Protein AF-A0A9E3ERK5-F1 (afdb_monomer)

Radius of gyration: 12.1 Å; Cα contacts (8 Å, |Δi|>4): 34; chains: 1; bounding box: 20×24×39 Å

pLDDT: mean 81.74, std 14.81, range [42.62, 92.44]

Solvent-accessible surface area (backbone atoms only — not com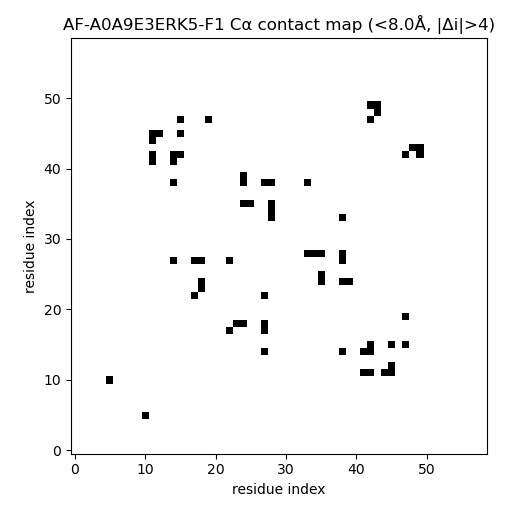parable to full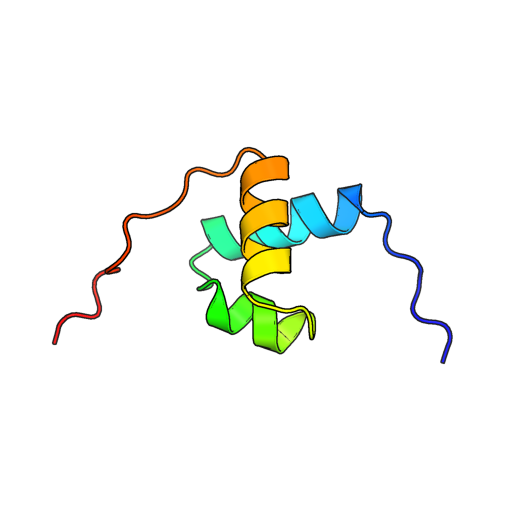-atom values): 3740 Å² total; per-residue (Å²): 129,83,76,73,80,68,48,70,68,58,51,26,54,52,52,34,54,43,41,75,73,66,46,48,69,68,54,52,23,68,74,69,74,45,53,63,68,58,52,53,52,38,36,55,73,55,66,50,84,80,74,70,93,76,59,89,82,70,129

Structure (mmCIF, N/CA/C/O backbone):
data_AF-A0A9E3ERK5-F1
#
_entry.id   AF-A0A9E3ERK5-F1
#
loop_
_atom_site.group_PDB
_atom_site.id
_atom_site.type_symbol
_atom_site.label_atom_id
_atom_site.label_alt_id
_atom_site.label_comp_id
_atom_site.label_asym_id
_atom_site.label_entity_id
_atom_site.label_seq_id
_atom_site.pdbx_PDB_ins_code
_atom_site.Cartn_x
_atom_site.Cartn_y
_atom_site.Cartn_z
_atom_site.occupancy
_atom_site.B_iso_or_equiv
_atom_site.auth_seq_id
_atom_site.auth_comp_id
_atom_site.auth_asym_id
_atom_site.auth_atom_id
_atom_site.pdbx_PDB_model_num
ATOM 1 N N . MET A 1 1 ? -9.498 -11.278 21.308 1.00 42.62 1 MET A N 1
ATOM 2 C CA . MET A 1 1 ? -8.198 -10.665 20.942 1.00 42.62 1 MET A CA 1
ATOM 3 C C . MET A 1 1 ? -8.441 -9.234 20.472 1.00 42.62 1 MET A C 1
ATOM 5 O O . MET A 1 1 ? -9.071 -9.044 19.437 1.00 42.62 1 MET A O 1
ATOM 9 N N . ARG A 1 2 ? -8.027 -8.215 21.237 1.00 48.53 2 ARG A N 1
ATOM 10 C CA . ARG A 1 2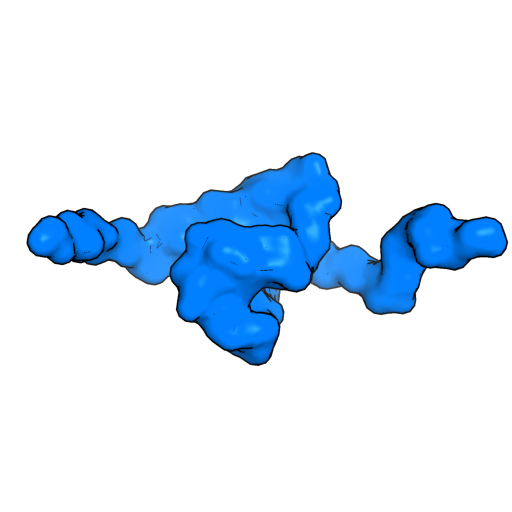 ? -8.103 -6.816 20.783 1.00 48.53 2 ARG A CA 1
ATOM 11 C C . ARG A 1 2 ? -7.115 -6.660 19.625 1.00 48.53 2 ARG A C 1
ATOM 13 O O . ARG A 1 2 ? -5.914 -6.655 19.867 1.00 48.53 2 ARG A O 1
ATOM 20 N N . LYS A 1 3 ? -7.597 -6.555 18.378 1.00 54.22 3 LYS A N 1
ATOM 21 C CA . LYS A 1 3 ? -6.789 -5.992 17.284 1.00 54.22 3 LYS A CA 1
ATOM 22 C C . LYS A 1 3 ? -6.312 -4.639 17.800 1.00 54.22 3 LYS A C 1
ATOM 24 O O . LYS A 1 3 ? -7.132 -3.736 17.963 1.00 54.22 3 LYS A O 1
ATOM 29 N N . SER A 1 4 ? -5.028 -4.538 18.147 1.00 56.06 4 SER A N 1
ATOM 30 C CA . SER A 1 4 ? -4.395 -3.257 18.439 1.00 56.06 4 SER A CA 1
ATOM 31 C C . SER A 1 4 ? -4.805 -2.324 17.306 1.00 56.06 4 SER A C 1
ATOM 33 O O . SER A 1 4 ? -4.620 -2.674 16.135 1.00 56.06 4 SER A O 1
ATOM 35 N N . LYS A 1 5 ? -5.497 -1.224 17.625 1.00 62.72 5 LYS A N 1
ATOM 36 C CA . LYS A 1 5 ? -5.903 -0.226 16.632 1.00 62.72 5 LYS A CA 1
ATOM 37 C C . LYS A 1 5 ? -4.617 0.448 16.148 1.00 62.72 5 LYS A C 1
ATOM 39 O O . LYS A 1 5 ? -4.314 1.555 16.575 1.00 62.72 5 LYS A O 1
ATOM 44 N N . LYS A 1 6 ? -3.845 -0.233 15.288 1.00 69.81 6 LYS A N 1
ATOM 45 C CA . LYS A 1 6 ? -2.784 0.395 14.501 1.00 69.81 6 LYS A CA 1
ATOM 46 C C . LYS A 1 6 ? -3.443 1.587 13.837 1.00 69.81 6 LYS A C 1
ATOM 48 O O . LYS A 1 6 ? -4.492 1.443 13.195 1.00 69.81 6 LYS A O 1
ATOM 53 N N . THR A 1 7 ? -2.891 2.766 14.077 1.00 84.62 7 THR A N 1
ATOM 54 C CA . THR A 1 7 ? -3.457 3.973 13.491 1.00 84.62 7 THR A CA 1
ATOM 55 C C . THR A 1 7 ? -3.376 3.837 11.976 1.00 84.62 7 THR A C 1
ATOM 57 O O . THR A 1 7 ? -2.493 3.157 11.445 1.00 84.62 7 THR A O 1
ATOM 60 N N . ARG A 1 8 ? -4.316 4.455 11.253 1.00 83.56 8 ARG A N 1
ATOM 61 C CA . ARG A 1 8 ? -4.306 4.404 9.785 1.00 83.56 8 ARG A CA 1
ATOM 62 C C . ARG A 1 8 ? -2.936 4.832 9.244 1.00 83.56 8 ARG A C 1
ATOM 64 O O . ARG A 1 8 ? -2.417 4.167 8.362 1.00 83.56 8 ARG A O 1
ATOM 71 N N . ALA A 1 9 ? -2.316 5.841 9.861 1.00 87.00 9 ALA A N 1
ATOM 72 C CA . ALA A 1 9 ? -0.964 6.301 9.548 1.00 87.00 9 ALA A CA 1
ATOM 73 C C . ALA A 1 9 ? 0.109 5.202 9.673 1.00 87.00 9 ALA A C 1
ATOM 75 O O . ALA A 1 9 ? 0.892 5.016 8.748 1.00 87.00 9 ALA A O 1
ATOM 76 N N . GLN A 1 10 ? 0.122 4.428 10.764 1.00 89.06 10 GLN A N 1
ATOM 77 C CA . GLN A 1 10 ? 1.073 3.317 10.923 1.00 89.06 10 GLN A CA 1
ATOM 78 C C . GLN A 1 10 ? 0.885 2.241 9.850 1.00 89.06 10 GLN A C 1
ATOM 80 O O . GLN A 1 10 ? 1.860 1.716 9.321 1.00 89.06 10 GLN A O 1
ATOM 85 N N . LEU A 1 11 ? -0.370 1.941 9.511 1.00 88.19 11 LEU A N 1
ATOM 86 C CA . LEU A 1 11 ? -0.712 1.000 8.446 1.00 88.19 11 LEU A CA 1
ATOM 87 C C . LEU A 1 11 ? -0.240 1.497 7.073 1.00 88.19 11 LEU A C 1
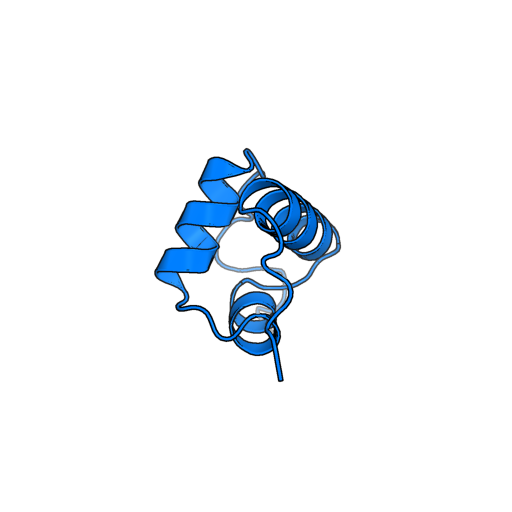ATOM 89 O O . LEU A 1 11 ? 0.292 0.712 6.298 1.00 88.19 11 LEU A O 1
ATOM 93 N N . LEU A 1 12 ? -0.403 2.790 6.780 1.00 90.69 12 LEU A N 1
ATOM 94 C CA . LEU A 1 12 ? 0.065 3.402 5.532 1.00 90.69 12 LEU A CA 1
ATOM 95 C C . LEU A 1 12 ? 1.587 3.285 5.383 1.00 90.69 12 LEU A C 1
ATOM 97 O O . LEU A 1 12 ? 2.060 2.876 4.326 1.00 90.69 12 LEU A O 1
ATOM 101 N N . VAL A 1 13 ? 2.337 3.595 6.445 1.00 91.88 13 VAL A N 1
ATOM 102 C CA . VAL A 1 13 ? 3.807 3.502 6.450 1.00 91.88 13 VAL A CA 1
ATOM 103 C C . VAL A 1 13 ? 4.266 2.057 6.258 1.00 91.88 13 VAL A C 1
ATOM 105 O O . VAL A 1 13 ? 5.127 1.795 5.428 1.00 91.88 13 VAL A O 1
ATOM 108 N N . GLU A 1 14 ? 3.663 1.104 6.967 1.00 91.38 14 GLU A N 1
ATOM 109 C CA . GLU A 1 14 ? 4.011 -0.316 6.851 1.00 91.38 14 GLU A CA 1
ATOM 110 C C . GLU A 1 14 ? 3.718 -0.876 5.454 1.00 91.38 14 GLU A C 1
ATOM 112 O O . GLU A 1 14 ? 4.556 -1.566 4.873 1.00 91.38 14 GLU A O 1
ATOM 117 N N . LEU A 1 15 ? 2.550 -0.549 4.890 1.00 92.19 15 LEU A N 1
ATOM 118 C CA . LEU A 1 15 ? 2.176 -0.958 3.537 1.00 92.19 15 LEU A CA 1
ATOM 119 C C . LEU A 1 15 ? 3.133 -0.392 2.495 1.00 92.19 15 LEU A C 1
ATOM 121 O O . LEU A 1 15 ? 3.555 -1.124 1.600 1.00 92.19 15 LEU A O 1
ATOM 125 N N . ARG A 1 16 ? 3.486 0.888 2.630 1.00 91.62 16 ARG A N 1
ATOM 126 C CA . ARG A 1 16 ? 4.456 1.554 1.769 1.00 91.62 16 ARG A CA 1
ATOM 127 C C . ARG A 1 16 ? 5.821 0.883 1.853 1.00 91.62 16 ARG A C 1
ATOM 129 O O . ARG A 1 16 ? 6.324 0.452 0.823 1.00 91.62 16 ARG A O 1
ATOM 136 N N . SER A 1 17 ? 6.379 0.728 3.053 1.00 92.06 17 SER A N 1
ATOM 137 C CA . SER A 1 17 ? 7.695 0.105 3.237 1.00 92.06 17 SER A CA 1
ATOM 138 C C . SER A 1 17 ? 7.736 -1.320 2.690 1.00 92.06 17 SER A C 1
ATOM 140 O O . SER A 1 17 ? 8.701 -1.700 2.034 1.00 92.06 17 SER A O 1
ATOM 142 N N . ALA A 1 18 ? 6.681 -2.112 2.902 1.00 91.31 18 ALA A N 1
ATOM 143 C CA . ALA A 1 18 ? 6.605 -3.462 2.355 1.00 91.31 18 ALA A CA 1
ATOM 144 C C . ALA A 1 18 ? 6.508 -3.460 0.817 1.00 91.31 18 ALA A C 1
ATOM 146 O O . ALA A 1 18 ? 7.171 -4.262 0.159 1.00 91.31 18 ALA A O 1
ATOM 147 N N . TYR A 1 19 ? 5.718 -2.555 0.233 1.00 92.06 19 TYR A N 1
ATOM 148 C CA . TYR A 1 19 ? 5.589 -2.405 -1.219 1.00 92.06 19 TYR A CA 1
ATOM 149 C C . TYR A 1 19 ? 6.897 -1.948 -1.885 1.00 92.06 19 TYR A C 1
ATOM 151 O O . TYR A 1 19 ? 7.329 -2.526 -2.887 1.00 92.06 19 TYR A O 1
ATOM 159 N N . GLU A 1 20 ? 7.558 -0.947 -1.301 1.00 89.25 20 GLU A N 1
ATOM 160 C CA . GLU A 1 20 ? 8.863 -0.437 -1.738 1.00 89.25 20 GLU A CA 1
ATOM 161 C C . GLU A 1 20 ? 9.958 -1.501 -1.572 1.00 89.25 20 GLU A C 1
ATOM 163 O O . GLU A 1 20 ? 10.803 -1.651 -2.452 1.00 89.25 20 GLU A O 1
ATOM 168 N N . GLY A 1 21 ? 9.865 -2.334 -0.530 1.00 89.12 21 GLY A N 1
ATOM 169 C CA . GLY A 1 21 ? 10.713 -3.511 -0.319 1.00 89.12 21 GLY A CA 1
ATOM 170 C C . GLY A 1 21 ? 10.467 -4.676 -1.289 1.00 89.12 21 GLY A C 1
ATOM 171 O O . GLY A 1 21 ? 11.153 -5.691 -1.207 1.00 89.12 21 GLY A O 1
ATOM 172 N N . GLY A 1 22 ? 9.508 -4.560 -2.215 1.00 88.69 22 GLY A N 1
ATOM 173 C CA . GLY A 1 22 ? 9.255 -5.557 -3.260 1.00 88.69 22 GLY A CA 1
ATOM 174 C C . GLY A 1 22 ? 8.019 -6.429 -3.057 1.00 88.69 22 GLY A C 1
ATOM 175 O O . GLY A 1 22 ? 7.722 -7.258 -3.920 1.00 88.69 22 GLY A O 1
ATOM 176 N N . ALA A 1 23 ? 7.257 -6.241 -1.978 1.00 90.44 23 ALA A N 1
ATOM 177 C CA . ALA A 1 23 ? 6.002 -6.959 -1.803 1.00 90.44 23 ALA A CA 1
ATOM 178 C C . ALA A 1 23 ? 4.973 -6.533 -2.861 1.00 90.44 23 ALA A C 1
ATOM 180 O O . ALA A 1 23 ? 4.779 -5.353 -3.157 1.00 90.44 23 ALA A O 1
ATOM 181 N N . SER A 1 24 ? 4.252 -7.508 -3.412 1.00 88.62 24 SER A N 1
ATOM 182 C CA . SER A 1 24 ? 3.145 -7.226 -4.325 1.00 88.62 24 SER A CA 1
ATOM 183 C C . SER A 1 24 ? 1.892 -6.796 -3.558 1.00 88.62 24 SER A C 1
ATOM 185 O O . SER A 1 24 ? 1.680 -7.200 -2.414 1.00 88.62 24 SER A O 1
ATOM 187 N N . ILE A 1 25 ? 0.985 -6.064 -4.213 1.00 89.06 25 ILE A N 1
ATOM 188 C CA . ILE A 1 25 ? -0.318 -5.706 -3.620 1.00 89.06 25 ILE A CA 1
ATOM 189 C C . ILE A 1 25 ? -1.082 -6.963 -3.172 1.00 89.06 25 ILE A C 1
ATOM 191 O O . ILE A 1 25 ? -1.718 -6.947 -2.124 1.00 89.06 25 ILE A O 1
ATOM 195 N N . ARG A 1 26 ? -0.972 -8.081 -3.908 1.00 88.75 26 ARG A N 1
ATOM 196 C CA . ARG A 1 26 ? -1.577 -9.367 -3.513 1.00 88.75 26 ARG A CA 1
ATOM 197 C C . ARG A 1 26 ? -1.007 -9.891 -2.194 1.00 88.75 26 ARG A C 1
ATOM 199 O O . ARG A 1 26 ? -1.769 -10.364 -1.357 1.00 88.75 26 ARG A O 1
ATOM 206 N N . THR A 1 27 ? 0.303 -9.772 -1.992 1.00 89.38 27 THR A N 1
ATOM 207 C CA . THR A 1 27 ? 0.972 -10.152 -0.738 1.00 89.38 27 THR A CA 1
ATOM 208 C C . THR A 1 27 ? 0.484 -9.286 0.423 1.00 89.38 27 THR A C 1
ATOM 210 O O . THR A 1 27 ? 0.160 -9.803 1.490 1.00 89.38 27 THR A O 1
ATOM 213 N N . LEU A 1 28 ? 0.354 -7.974 0.206 1.00 90.25 28 LEU A N 1
ATOM 214 C CA . LEU A 1 28 ? -0.145 -7.036 1.217 1.00 90.25 28 LEU A CA 1
ATOM 215 C C . LEU A 1 28 ? -1.611 -7.303 1.578 1.00 90.25 28 LEU A C 1
ATOM 217 O O . LEU A 1 28 ? -1.973 -7.269 2.751 1.00 90.25 28 LEU A O 1
ATOM 221 N N . VAL A 1 29 ? -2.445 -7.618 0.586 1.00 91.62 29 VAL A N 1
ATOM 222 C CA . VAL A 1 29 ? -3.839 -8.053 0.770 1.00 91.62 29 VAL A CA 1
ATOM 223 C C . VAL A 1 29 ? -3.908 -9.301 1.648 1.00 91.62 29 VAL A C 1
ATOM 225 O O . VAL A 1 29 ? -4.656 -9.310 2.623 1.00 91.62 29 VAL A O 1
ATOM 228 N N . ALA A 1 30 ? -3.097 -10.320 1.350 1.00 88.94 30 ALA A N 1
ATOM 229 C CA . ALA A 1 30 ? -3.059 -11.560 2.122 1.00 88.94 30 ALA A CA 1
ATOM 23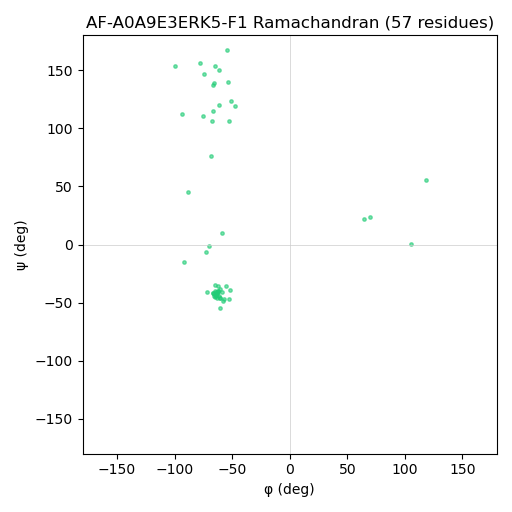0 C C . ALA A 1 30 ? -2.574 -11.338 3.566 1.00 88.94 30 ALA A C 1
ATOM 232 O O . ALA A 1 30 ? -3.151 -11.891 4.496 1.00 88.94 30 ALA A O 1
ATOM 233 N N . SER A 1 31 ? -1.562 -10.487 3.760 1.00 86.38 31 SER A N 1
ATOM 234 C CA . SER A 1 31 ? -0.992 -10.184 5.081 1.00 86.38 31 SER A CA 1
ATOM 235 C C . SER A 1 31 ? -1.926 -9.337 5.957 1.00 86.38 31 SER A C 1
ATOM 237 O O . SER A 1 31 ? -2.088 -9.584 7.150 1.00 86.38 31 SER A O 1
ATOM 239 N N . THR A 1 32 ? -2.598 -8.345 5.366 1.00 85.31 32 THR A N 1
ATOM 240 C CA . THR A 1 32 ? -3.465 -7.417 6.114 1.00 85.31 32 THR A CA 1
ATOM 241 C C . THR A 1 32 ? -4.927 -7.850 6.198 1.00 85.31 32 THR A C 1
ATOM 243 O O . THR A 1 32 ? -5.687 -7.285 6.992 1.00 85.31 32 THR A O 1
ATOM 246 N N . GLY A 1 33 ? -5.349 -8.811 5.370 1.00 88.25 33 GLY A N 1
ATOM 247 C CA . GLY A 1 33 ? -6.745 -9.228 5.234 1.00 88.25 33 GLY A CA 1
ATOM 248 C C . GLY A 1 33 ? -7.662 -8.127 4.687 1.00 88.25 33 GLY A C 1
ATOM 249 O O . GLY A 1 33 ? -8.863 -8.136 4.953 1.00 88.25 33 GLY A O 1
ATOM 250 N N . LYS A 1 34 ? -7.109 -7.130 3.984 1.00 88.62 34 LYS A N 1
ATOM 251 C CA . LYS A 1 34 ? -7.864 -6.029 3.365 1.00 88.62 34 LYS A CA 1
ATOM 252 C C . LYS A 1 34 ? -8.064 -6.282 1.881 1.00 88.62 34 LYS A C 1
ATOM 254 O O . LYS A 1 34 ? -7.247 -6.931 1.244 1.00 88.62 34 LYS A O 1
ATOM 259 N N . SER A 1 35 ? -9.119 -5.712 1.307 1.00 92.06 35 SER A N 1
ATOM 260 C CA . SER A 1 35 ? -9.361 -5.831 -0.130 1.00 92.06 35 SER A CA 1
ATOM 261 C C . SER A 1 35 ? -8.267 -5.145 -0.953 1.00 92.06 35 SER A C 1
ATOM 263 O O . SER A 1 35 ? -7.650 -4.169 -0.518 1.00 92.06 35 SER A O 1
ATOM 265 N N . TYR A 1 36 ? -8.076 -5.626 -2.182 1.00 91.50 36 TYR A N 1
ATOM 266 C CA . TYR A 1 36 ? -7.128 -5.050 -3.136 1.00 91.50 36 TYR A CA 1
ATOM 267 C C . TYR A 1 36 ? -7.339 -3.545 -3.326 1.00 91.50 36 TYR A C 1
ATOM 269 O O . TYR A 1 36 ? -6.385 -2.779 -3.237 1.00 91.50 36 TYR A O 1
ATOM 277 N N . GLY A 1 37 ? -8.589 -3.109 -3.517 1.00 91.62 37 GLY A N 1
ATOM 278 C CA . GLY A 1 37 ? -8.920 -1.689 -3.653 1.00 91.62 37 GLY A CA 1
ATOM 279 C C . GLY A 1 37 ? -8.549 -0.875 -2.411 1.00 91.62 37 GLY A C 1
ATOM 280 O O . GLY A 1 37 ? -8.026 0.225 -2.535 1.00 91.62 37 GLY A O 1
ATOM 281 N N . SER A 1 38 ? -8.736 -1.440 -1.213 1.00 91.81 38 SER A N 1
ATOM 282 C CA . SER A 1 38 ? -8.368 -0.777 0.040 1.00 91.81 38 SER A CA 1
ATOM 283 C C . SER A 1 38 ? -6.853 -0.590 0.157 1.00 91.81 38 SER A C 1
ATOM 285 O O . SER A 1 38 ? -6.401 0.506 0.474 1.00 91.81 38 SER A O 1
ATOM 287 N N . ILE A 1 39 ? -6.068 -1.621 -0.176 1.00 92.44 39 ILE A 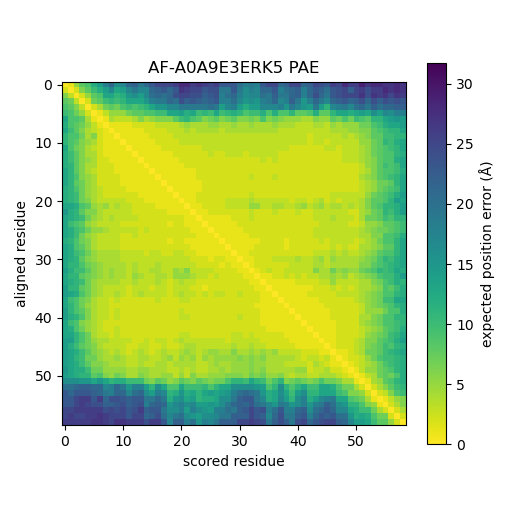N 1
ATOM 288 C CA . ILE A 1 39 ? -4.601 -1.533 -0.201 1.00 92.44 39 ILE A CA 1
ATOM 289 C C . ILE A 1 39 ? -4.123 -0.572 -1.284 1.00 92.44 39 ILE A C 1
ATOM 291 O O . ILE A 1 39 ? -3.244 0.241 -1.028 1.00 92.44 39 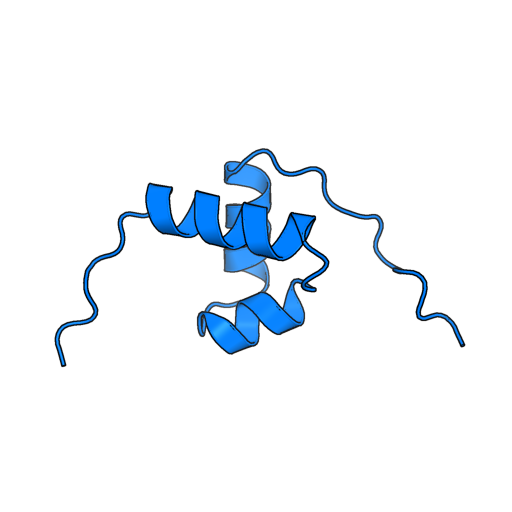ILE A O 1
ATOM 295 N N . HIS A 1 40 ? -4.720 -0.613 -2.473 1.00 91.19 40 HIS A N 1
ATOM 296 C CA . HIS A 1 40 ? -4.375 0.286 -3.569 1.00 91.19 40 HIS A CA 1
ATOM 297 C C . HIS A 1 40 ? -4.613 1.757 -3.197 1.00 91.19 40 HIS A C 1
ATOM 299 O O . HIS A 1 40 ? -3.741 2.597 -3.415 1.00 91.19 40 HIS A O 1
ATOM 305 N N . SER A 1 41 ? -5.762 2.073 -2.592 1.00 92.44 41 SER A N 1
ATOM 306 C CA . SER A 1 41 ? -6.040 3.421 -2.087 1.00 92.44 41 SER A CA 1
ATOM 307 C C . SER A 1 41 ? -5.076 3.821 -0.974 1.00 92.44 41 SER A C 1
ATOM 309 O O . SER A 1 41 ? -4.571 4.934 -0.998 1.00 92.44 41 SER A O 1
ATOM 311 N N . MET A 1 42 ? -4.750 2.913 -0.048 1.00 92.38 42 MET A N 1
ATOM 312 C CA . MET A 1 42 ? -3.774 3.168 1.019 1.00 92.38 42 MET A CA 1
ATOM 313 C C . MET A 1 42 ? -2.364 3.435 0.481 1.00 92.38 42 MET A C 1
ATOM 315 O O . MET A 1 42 ? -1.710 4.375 0.915 1.00 92.38 42 MET A O 1
ATOM 319 N N . LEU A 1 43 ? -1.893 2.666 -0.498 1.00 91.81 43 LEU A N 1
ATOM 320 C CA . LEU A 1 43 ? -0.593 2.909 -1.126 1.00 91.81 43 LEU A CA 1
ATOM 321 C C . LEU A 1 43 ? -0.559 4.277 -1.817 1.00 91.81 43 LEU A C 1
ATOM 323 O O . LEU A 1 43 ? 0.412 5.019 -1.667 1.00 91.81 43 LEU A O 1
ATOM 327 N N . ARG A 1 44 ? -1.651 4.662 -2.485 1.00 90.88 44 ARG A N 1
ATOM 328 C CA . ARG A 1 44 ? -1.784 5.987 -3.099 1.00 90.88 44 ARG A CA 1
ATOM 329 C C . ARG A 1 44 ? -1.839 7.111 -2.058 1.00 90.88 44 ARG A C 1
ATOM 331 O O . ARG A 1 44 ? -1.172 8.122 -2.238 1.00 90.88 44 ARG A O 1
ATOM 338 N N . GLU A 1 45 ? -2.573 6.919 -0.960 1.00 91.56 45 GLU A N 1
ATOM 339 C CA . GLU A 1 45 ? -2.621 7.843 0.187 1.00 91.56 45 GLU A CA 1
ATOM 340 C C . GLU A 1 45 ? -1.251 7.997 0.864 1.00 91.56 45 GLU A C 1
ATOM 342 O O . GLU A 1 45 ? -0.905 9.085 1.306 1.00 91.56 45 GLU A O 1
ATOM 347 N N . SER A 1 46 ? -0.451 6.928 0.920 1.00 89.62 46 SER A N 1
ATOM 348 C CA . SER A 1 46 ? 0.908 6.961 1.480 1.00 89.62 46 SER A CA 1
ATOM 349 C C . SER A 1 46 ? 1.936 7.680 0.594 1.00 89.62 46 SER A C 1
ATOM 351 O O . SER A 1 46 ? 3.084 7.851 1.010 1.00 89.62 46 SER A O 1
ATOM 353 N N . GLY A 1 47 ? 1.543 8.079 -0.623 1.00 88.06 47 GLY A N 1
ATOM 354 C CA . GLY A 1 47 ? 2.418 8.732 -1.595 1.00 88.06 47 GLY A CA 1
ATOM 355 C C . GLY A 1 47 ? 3.483 7.810 -2.189 1.00 88.06 47 GLY A C 1
ATOM 356 O O . GLY A 1 47 ? 4.520 8.296 -2.631 1.00 88.06 47 GLY A O 1
ATOM 357 N N . THR A 1 48 ? 3.269 6.489 -2.184 1.00 87.50 48 THR A N 1
ATOM 358 C CA . THR A 1 48 ? 4.226 5.566 -2.808 1.00 87.50 48 THR A CA 1
ATOM 359 C C . THR A 1 48 ? 4.120 5.626 -4.332 1.00 87.50 48 THR A C 1
ATOM 361 O O . THR A 1 48 ? 3.030 5.778 -4.896 1.00 87.50 48 THR A O 1
ATOM 364 N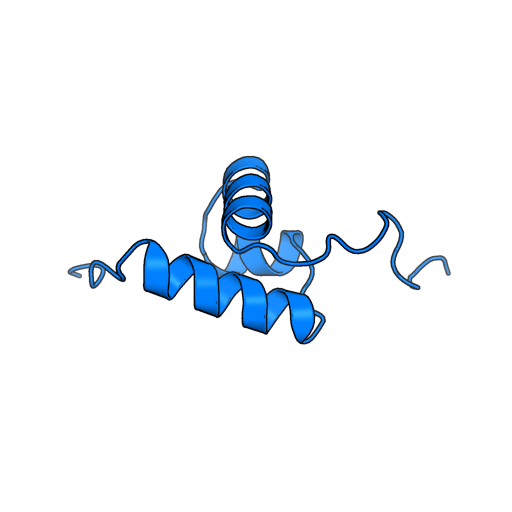 N . THR A 1 49 ? 5.249 5.447 -5.015 1.00 86.25 49 THR A N 1
ATOM 365 C CA . THR A 1 49 ? 5.273 5.347 -6.475 1.00 86.25 49 THR A CA 1
ATOM 366 C C . THR A 1 49 ? 4.748 3.982 -6.894 1.00 86.25 49 THR A C 1
ATOM 368 O O . THR A 1 49 ? 5.391 2.953 -6.682 1.00 86.25 49 THR A O 1
ATOM 371 N N . MET A 1 50 ? 3.564 3.965 -7.504 1.00 86.69 50 MET A N 1
ATOM 372 C CA . MET A 1 50 ? 2.966 2.740 -8.026 1.00 86.69 50 MET A CA 1
ATOM 373 C C . MET A 1 50 ? 3.865 2.145 -9.111 1.00 86.69 50 MET A C 1
ATOM 375 O O . MET A 1 50 ? 4.116 2.762 -10.145 1.00 86.69 50 MET A O 1
ATOM 379 N N . ARG A 1 51 ? 4.332 0.919 -8.883 1.00 84.00 51 ARG A N 1
ATOM 380 C CA . ARG A 1 51 ? 5.077 0.145 -9.875 1.00 84.00 51 ARG A CA 1
ATOM 381 C C . ARG A 1 51 ? 4.139 -0.168 -11.035 1.00 84.00 51 ARG A C 1
ATOM 383 O O . ARG A 1 51 ? 2.968 -0.499 -10.816 1.00 84.00 51 ARG A O 1
ATOM 390 N N . SER A 1 52 ? 4.66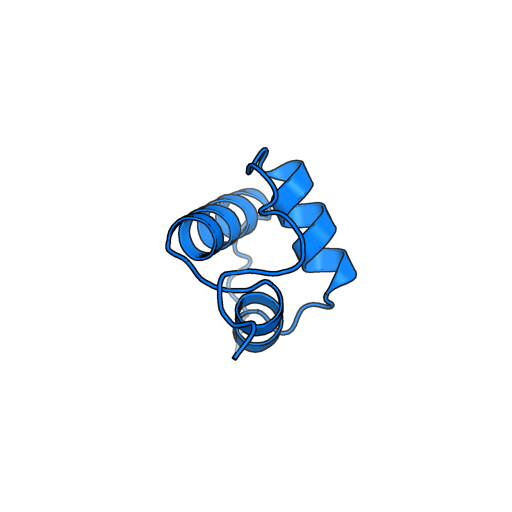2 -0.070 -12.258 1.00 74.38 52 SER A N 1
ATOM 391 C CA . SER A 1 52 ? 3.897 -0.418 -13.454 1.00 74.38 52 SER A CA 1
ATOM 392 C C . SER A 1 52 ? 3.326 -1.830 -13.313 1.00 74.38 52 SER A C 1
ATOM 394 O O . SER A 1 52 ? 3.963 -2.729 -12.751 1.00 74.38 52 SER A O 1
ATOM 396 N N . ARG A 1 53 ? 2.083 -2.017 -13.762 1.00 67.44 53 ARG A N 1
ATOM 397 C CA . ARG A 1 53 ? 1.431 -3.328 -13.719 1.00 67.44 53 ARG A CA 1
ATOM 398 C C . ARG A 1 53 ? 2.179 -4.243 -14.688 1.00 67.44 53 ARG A C 1
ATOM 400 O O . ARG A 1 53 ? 2.175 -3.985 -15.881 1.00 67.44 53 ARG A O 1
ATOM 407 N N . GLY A 1 54 ? 2.828 -5.273 -14.149 1.00 59.91 54 GLY A N 1
ATOM 408 C CA . GLY A 1 54 ? 3.704 -6.164 -14.914 1.00 59.91 54 GLY A CA 1
ATOM 409 C C . GLY A 1 54 ? 5.140 -6.130 -14.405 1.00 59.91 54 GLY A C 1
ATOM 410 O O . GLY A 1 54 ? 6.057 -5.828 -15.158 1.00 59.91 54 GLY A O 1
ATOM 411 N N . GLY A 1 55 ? 5.345 -6.408 -13.110 1.00 54.06 55 GLY A N 1
ATOM 412 C CA . GLY A 1 55 ? 6.699 -6.640 -12.594 1.00 54.06 55 GLY A CA 1
ATOM 413 C C . GLY A 1 55 ? 7.416 -7.753 -13.383 1.00 54.06 55 GLY A C 1
ATOM 414 O O . GLY A 1 55 ? 6.734 -8.487 -14.097 1.00 54.06 55 GLY A O 1
ATOM 415 N N . PRO A 1 56 ? 8.743 -7.928 -13.231 1.00 55.00 56 PRO A N 1
ATOM 416 C CA . PRO A 1 56 ? 9.593 -8.782 -14.087 1.00 55.00 56 PRO A CA 1
ATOM 417 C C . PRO A 1 56 ? 9.244 -10.284 -14.187 1.00 55.00 56 PRO A C 1
ATOM 419 O O . PRO A 1 56 ? 10.008 -11.047 -14.756 1.00 55.00 56 PRO A O 1
ATOM 422 N N . ASN A 1 57 ? 8.099 -10.725 -13.668 1.00 51.69 57 ASN A N 1
ATOM 423 C CA . ASN A 1 57 ? 7.556 -12.072 -13.808 1.00 51.69 57 ASN A CA 1
ATOM 424 C C . ASN A 1 57 ? 6.688 -12.220 -15.076 1.00 51.69 57 ASN A C 1
ATOM 426 O O . ASN A 1 57 ? 5.589 -12.774 -15.014 1.00 51.69 57 ASN A O 1
ATOM 430 N N . HIS A 1 58 ? 7.152 -11.718 -16.222 1.00 46.56 58 HIS A N 1
ATOM 431 C CA . HIS A 1 58 ? 6.784 -12.319 -17.504 1.00 46.56 58 HIS A CA 1
ATOM 432 C C . HIS A 1 58 ? 7.896 -13.318 -17.823 1.00 46.56 58 HIS A C 1
ATOM 434 O O . HIS A 1 58 ? 9.054 -12.938 -17.946 1.00 46.56 58 HIS A O 1
ATOM 440 N N . ARG A 1 59 ? 7.502 -14.591 -17.782 1.00 49.84 59 ARG A N 1
ATOM 441 C CA . ARG A 1 59 ? 8.304 -15.797 -17.986 1.00 49.84 59 ARG A CA 1
ATOM 442 C C . ARG A 1 59 ? 9.183 -15.738 -19.232 1.00 49.84 59 ARG A C 1
ATOM 444 O O . ARG A 1 59 ? 8.718 -15.149 -20.230 1.00 49.84 59 ARG A O 1
#

Nearest PDB structures (foldseek):
  6fal-assembly1_A  TM=6.449E-01  e=8.633E+00  Escherichia coli
  5ffz-assembly1_A-2  TM=5.922E-01  e=8.101E+00  Staphylococcus aureus
  5ipl-assembly1_F  TM=5.588E-01  e=5.532E+00  Escherichia coli
  6kj6-assembly1_F  TM=5.375E-01  e=5.191E+00  Escherichia coli K-12

Foldseek 3Di:
DPPPPCDLVNLLVVLQVCVVVPDDLVNNCVVVVDDSVVSVVSPVVSVHDDDPDDPPPPD

Secondary structure (DSSP, 8-state):
-------HHHHHHHHHHHHHTT--HHHHHHHHT--HHHHHHHHHHTT--PPPSS-S---

Sequence (59 aa):
MRKSKKTRAQLLVELRSAYEGGASIRTLVASTGKSYGSIHSMLRESGTTMRSRGGPNHR

Mean predicted aligned error: 6.88 Å